Protein AF-A0A8B3N8M9-F1 (afdb_monomer_lite)

Sequence (71 aa):
TLLGVFRELDIVPSYWLDLLFPHQMSSTDEYIDLEKIPRSGRKLAPFVAPMAQGRAIYEEGARVERFKPGY

Structure (mmCIF, N/CA/C/O backbone):
data_AF-A0A8B3N8M9-F1
#
_entry.id   AF-A0A8B3N8M9-F1
#
loop_
_atom_site.group_PDB
_atom_site.id
_atom_site.type_symbol
_atom_site.label_atom_id
_atom_site.label_alt_id
_atom_site.label_comp_id
_atom_site.label_asym_id
_atom_site.label_entity_id
_atom_site.label_seq_id
_atom_site.pdbx_PDB_ins_code
_atom_site.Cartn_x
_atom_site.Cartn_y
_atom_site.Cartn_z
_atom_site.occupancy
_atom_site.B_iso_or_equiv
_atom_site.auth_seq_id
_atom_site.auth_comp_id
_atom_site.auth_asym_id
_atom_site.auth_atom_id
_atom_site.pdbx_PDB_model_num
ATOM 1 N N . THR A 1 1 ? 6.413 21.434 -16.614 1.00 65.12 1 THR A N 1
ATOM 2 C CA . THR A 1 1 ? 5.665 20.946 -15.430 1.00 65.12 1 THR A CA 1
ATOM 3 C C . THR A 1 1 ? 6.385 19.730 -14.864 1.00 65.12 1 THR A C 1
ATOM 5 O O . THR A 1 1 ? 6.930 18.963 -15.647 1.00 65.12 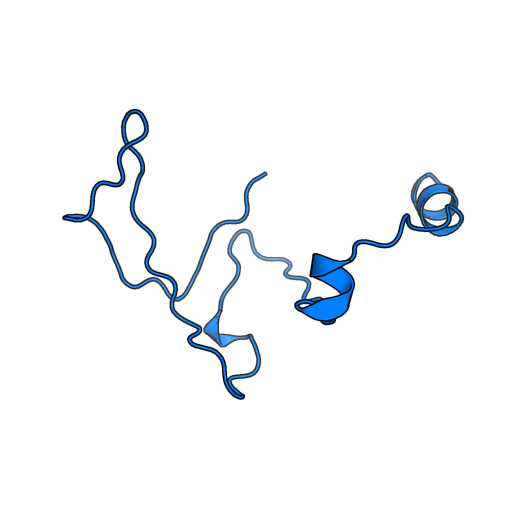1 THR A O 1
ATOM 8 N N . LEU A 1 2 ? 6.436 19.550 -13.536 1.00 76.00 2 LEU A N 1
ATOM 9 C CA . LEU A 1 2 ? 7.245 18.496 -12.878 1.00 76.00 2 LEU A CA 1
ATOM 10 C C . LEU A 1 2 ? 6.861 17.064 -13.296 1.00 76.00 2 LEU A C 1
ATOM 12 O O . LEU A 1 2 ? 7.716 16.192 -13.397 1.00 76.00 2 LEU A O 1
ATOM 16 N N . LE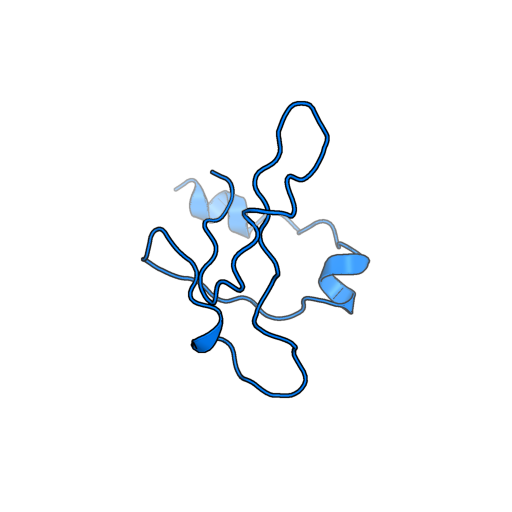U A 1 3 ? 5.583 16.842 -13.612 1.00 76.50 3 LEU A N 1
ATOM 17 C CA . LEU A 1 3 ? 5.072 15.548 -14.067 1.00 76.50 3 LEU A CA 1
ATOM 18 C C . LEU A 1 3 ? 5.659 15.098 -15.417 1.00 76.50 3 LEU A C 1
ATOM 20 O O . LEU A 1 3 ? 5.749 13.901 -15.661 1.00 76.50 3 LEU A O 1
ATOM 24 N N . GLY A 1 4 ? 6.044 16.038 -16.288 1.00 69.69 4 GLY A N 1
ATOM 25 C CA . GLY A 1 4 ? 6.676 15.718 -17.574 1.00 69.69 4 GLY A CA 1
ATOM 26 C C . GLY A 1 4 ? 8.065 15.111 -17.385 1.00 69.69 4 GLY A C 1
ATOM 27 O O . GLY A 1 4 ? 8.342 14.052 -17.927 1.00 69.69 4 GLY A O 1
ATOM 28 N N . VAL A 1 5 ? 8.872 15.717 -16.508 1.00 72.44 5 VAL A N 1
ATOM 29 C CA . VAL A 1 5 ? 10.225 15.246 -16.164 1.00 72.44 5 VAL A CA 1
ATOM 30 C C . VAL A 1 5 ? 10.184 13.869 -15.494 1.00 72.44 5 VAL A C 1
ATOM 32 O O . VAL A 1 5 ? 10.996 13.007 -15.803 1.00 72.44 5 VAL A O 1
ATOM 35 N N . PHE A 1 6 ? 9.207 13.624 -14.614 1.00 72.38 6 PHE A N 1
ATOM 36 C CA . PHE A 1 6 ? 9.048 12.321 -13.955 1.00 72.38 6 PHE A CA 1
ATOM 37 C C . PHE A 1 6 ? 8.760 11.175 -14.940 1.00 72.38 6 PHE A C 1
ATOM 39 O O . PHE A 1 6 ? 9.146 10.042 -14.685 1.00 72.38 6 PHE A O 1
ATOM 46 N N . ARG A 1 7 ? 8.086 11.459 -16.062 1.00 72.88 7 ARG A N 1
ATOM 47 C CA . ARG A 1 7 ? 7.723 10.453 -17.074 1.00 72.88 7 ARG A CA 1
ATOM 48 C C . ARG A 1 7 ? 8.842 10.152 -18.073 1.00 72.88 7 ARG A C 1
ATOM 50 O O . ARG A 1 7 ? 8.760 9.134 -18.744 1.00 72.88 7 ARG A O 1
ATOM 57 N N . GLU A 1 8 ? 9.834 11.034 -18.195 1.00 74.31 8 GLU A N 1
ATOM 58 C CA . GLU A 1 8 ? 10.988 10.867 -19.095 1.00 74.31 8 GLU A CA 1
ATOM 59 C C . GLU A 1 8 ? 12.132 10.063 -18.463 1.00 74.31 8 GLU A C 1
ATOM 61 O O . GLU A 1 8 ? 13.037 9.626 -19.168 1.00 74.31 8 GLU A O 1
ATOM 66 N N . LEU A 1 9 ? 12.107 9.866 -17.143 1.00 75.06 9 LEU A N 1
ATOM 67 C CA . LEU A 1 9 ? 13.088 9.035 -16.458 1.00 75.06 9 LEU A CA 1
ATOM 68 C C . LEU A 1 9 ? 12.777 7.555 -16.691 1.00 75.06 9 LEU A C 1
ATOM 70 O O . LEU A 1 9 ? 11.686 7.084 -16.368 1.00 75.06 9 LEU A O 1
ATOM 74 N N . ASP A 1 10 ? 13.769 6.822 -17.193 1.00 73.56 10 ASP A N 1
ATOM 75 C CA . ASP A 1 10 ? 13.699 5.369 -17.278 1.00 73.56 10 ASP A CA 1
ATOM 76 C C . ASP A 1 10 ? 13.531 4.771 -15.878 1.00 73.56 10 ASP A C 1
ATOM 78 O O . ASP A 1 10 ? 14.283 5.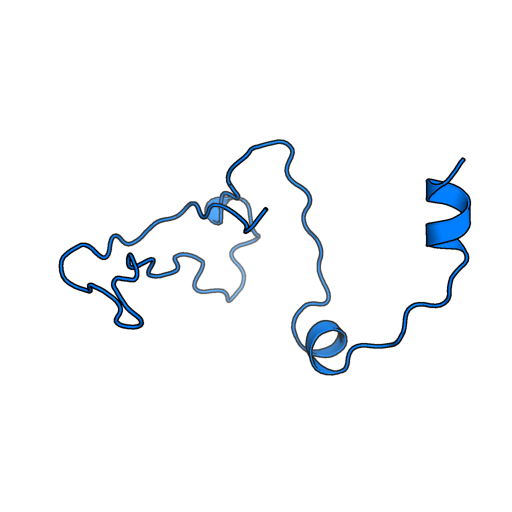052 -14.938 1.00 73.56 10 ASP A O 1
ATOM 82 N N . ILE A 1 11 ? 12.503 3.939 -15.744 1.00 74.25 11 ILE A N 1
ATOM 83 C CA . ILE A 1 11 ? 12.152 3.287 -14.489 1.00 74.25 11 ILE A CA 1
ATOM 84 C C . ILE A 1 11 ? 13.188 2.192 -14.235 1.00 74.25 11 ILE A C 1
ATOM 86 O O . ILE A 1 11 ? 13.403 1.324 -15.081 1.00 74.25 11 ILE A O 1
ATOM 90 N N . VAL A 1 12 ? 13.818 2.204 -13.059 1.00 79.75 12 VAL A N 1
ATOM 91 C CA . VAL A 1 12 ? 14.664 1.083 -12.634 1.00 79.75 12 VAL A CA 1
ATOM 92 C C . VAL A 1 12 ? 13.763 -0.149 -12.478 1.00 79.75 12 VAL A C 1
ATOM 94 O O . VAL A 1 12 ? 12.830 -0.097 -11.671 1.00 79.75 12 VAL A O 1
ATOM 97 N N . PRO A 1 13 ? 14.002 -1.242 -13.227 1.00 77.50 13 PRO A N 1
ATOM 98 C CA . PRO A 1 13 ? 13.146 -2.421 -13.173 1.00 77.50 13 PRO A CA 1
ATOM 99 C C . PRO A 1 13 ? 13.159 -3.034 -11.771 1.00 77.50 13 PRO A C 1
ATOM 101 O O . PRO A 1 13 ? 14.199 -3.091 -11.104 1.00 77.50 13 PRO A O 1
ATOM 104 N N . SER A 1 14 ? 11.998 -3.504 -11.322 1.00 84.25 14 SER A N 1
ATOM 105 C CA . SER A 1 14 ? 11.815 -4.082 -9.994 1.00 84.25 14 SER A CA 1
ATOM 106 C C . SER A 1 14 ? 11.384 -5.527 -10.142 1.00 84.25 14 SER A C 1
ATOM 108 O O . SER A 1 14 ? 10.210 -5.822 -10.345 1.00 84.25 14 SER A O 1
ATOM 110 N N . TYR A 1 15 ? 12.340 -6.441 -9.972 1.00 84.19 15 TYR A N 1
ATOM 111 C CA . TYR A 1 15 ? 12.139 -7.872 -10.199 1.00 84.19 15 TYR A CA 1
ATOM 112 C C . TYR A 1 15 ? 10.839 -8.425 -9.585 1.00 84.19 15 TYR A C 1
ATOM 114 O O . TYR A 1 15 ? 10.081 -9.122 -10.253 1.00 84.19 15 TYR A O 1
ATOM 122 N N . TRP A 1 16 ? 10.546 -8.095 -8.322 1.00 85.94 16 TRP A N 1
ATOM 123 C CA . TRP A 1 16 ? 9.358 -8.611 -7.634 1.00 85.94 16 TRP A CA 1
ATOM 124 C C . TRP A 1 16 ? 8.054 -7.953 -8.081 1.00 85.94 16 TRP A C 1
ATOM 126 O O . TRP A 1 16 ? 7.031 -8.634 -8.165 1.00 85.94 16 TRP A O 1
ATOM 136 N N . LEU A 1 17 ? 8.074 -6.644 -8.343 1.00 85.12 17 LEU A N 1
ATOM 137 C CA . LEU A 1 17 ? 6.876 -5.919 -8.766 1.00 85.12 17 LEU A CA 1
ATOM 138 C C . LEU A 1 17 ? 6.505 -6.295 -10.199 1.00 85.12 17 LEU A C 1
ATOM 140 O O . LEU A 1 17 ? 5.341 -6.585 -10.464 1.00 85.12 17 LEU A O 1
ATOM 144 N N . ASP A 1 18 ? 7.506 -6.402 -11.069 1.00 85.19 18 ASP A N 1
ATOM 145 C CA . ASP A 1 18 ? 7.335 -6.772 -12.472 1.00 85.19 18 ASP A CA 1
ATOM 146 C C . ASP A 1 18 ? 6.822 -8.217 -12.608 1.00 85.19 18 ASP A C 1
ATOM 148 O O . ASP A 1 18 ? 5.999 -8.509 -13.475 1.00 85.19 18 ASP A O 1
ATOM 152 N N . LEU A 1 19 ? 7.258 -9.121 -11.720 1.00 84.69 19 LEU A N 1
ATOM 153 C CA . LEU A 1 19 ? 6.845 -10.527 -11.731 1.00 84.69 19 LEU A CA 1
ATOM 154 C C . LEU A 1 19 ? 5.447 -10.763 -11.133 1.00 84.69 19 LEU A C 1
ATOM 156 O O . LEU A 1 19 ? 4.681 -11.563 -11.668 1.00 84.69 19 LEU A O 1
ATOM 160 N N . LEU A 1 20 ? 5.128 -10.137 -9.992 1.00 83.81 20 LEU A N 1
ATOM 161 C CA . LEU A 1 20 ? 3.955 -10.502 -9.178 1.00 83.81 20 LEU A CA 1
ATOM 162 C C . LEU A 1 20 ? 2.838 -9.450 -9.175 1.00 83.81 20 LEU A C 1
ATOM 164 O O . LEU A 1 20 ? 1.689 -9.786 -8.877 1.00 83.81 20 LEU A O 1
ATOM 168 N N . PHE A 1 21 ? 3.145 -8.195 -9.509 1.00 84.94 21 PHE A N 1
ATOM 169 C CA . PHE A 1 21 ? 2.213 -7.068 -9.421 1.00 84.94 21 PHE A CA 1
ATOM 170 C C . PHE A 1 21 ? 2.149 -6.248 -10.726 1.00 84.94 21 PHE A C 1
ATOM 172 O O . PHE A 1 21 ? 2.306 -5.029 -10.692 1.00 84.94 21 PHE A O 1
ATOM 179 N N . PRO A 1 22 ? 1.835 -6.866 -11.883 1.00 84.69 22 PRO A N 1
ATOM 180 C CA . PRO A 1 22 ? 1.845 -6.180 -13.181 1.00 84.69 22 PRO A CA 1
ATOM 181 C C . PRO A 1 22 ? 0.656 -5.225 -13.400 1.00 84.69 22 PRO A C 1
ATOM 183 O O . PRO A 1 22 ? 0.536 -4.606 -14.455 1.00 84.69 22 PRO A O 1
ATOM 186 N N . HIS A 1 23 ? -0.275 -5.139 -12.447 1.00 82.62 23 HIS A N 1
ATOM 187 C CA . HIS A 1 23 ? -1.511 -4.377 -12.587 1.00 82.62 23 HIS A CA 1
ATOM 188 C C . HIS A 1 23 ? -1.566 -3.229 -11.590 1.00 82.62 23 HIS A C 1
AT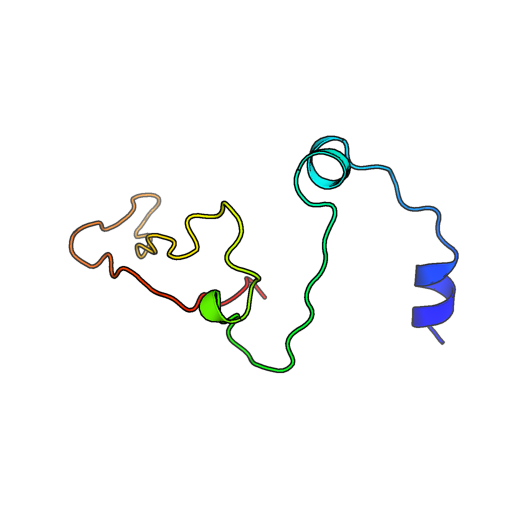OM 190 O O . HIS A 1 23 ? -1.282 -3.408 -10.407 1.00 82.62 23 HIS A O 1
ATOM 196 N N . GLN A 1 24 ? -2.047 -2.082 -12.062 1.00 83.56 24 GLN A N 1
ATOM 197 C CA . GLN A 1 24 ? -2.257 -0.893 -11.253 1.00 83.56 24 GLN A CA 1
ATOM 198 C C . GLN A 1 24 ? -3.749 -0.556 -11.171 1.00 83.56 24 GLN A C 1
ATOM 200 O O . GLN A 1 24 ? -4.475 -0.633 -12.160 1.00 83.56 24 GLN A O 1
ATOM 205 N N . MET A 1 25 ? -4.190 -0.148 -9.982 1.00 82.31 25 MET A N 1
ATOM 206 C CA . MET A 1 25 ? -5.498 0.450 -9.733 1.00 82.31 25 MET A CA 1
ATOM 207 C C . MET A 1 25 ? -5.271 1.801 -9.056 1.00 82.31 25 MET A C 1
ATOM 209 O O . MET A 1 25 ? -4.484 1.900 -8.117 1.00 82.31 25 MET A O 1
ATOM 213 N N . SER A 1 26 ? -5.975 2.830 -9.515 1.00 84.56 26 SER A N 1
ATOM 214 C CA . SER A 1 26 ? -6.003 4.138 -8.864 1.00 84.56 26 SER A CA 1
ATOM 215 C C . SER A 1 26 ? -7.375 4.366 -8.231 1.00 84.56 26 SER A C 1
ATOM 217 O O . SER A 1 26 ? -8.394 4.041 -8.837 1.00 84.56 26 SER A O 1
ATOM 219 N N . SER A 1 27 ? -7.389 4.911 -7.014 1.00 80.94 27 SER A N 1
ATOM 220 C CA . SER A 1 27 ? -8.597 5.301 -6.278 1.00 80.94 27 SER A CA 1
ATOM 221 C C . SER A 1 27 ? -8.555 6.798 -5.990 1.00 80.94 27 SER A C 1
ATOM 223 O O . SER A 1 27 ? -7.474 7.361 -5.819 1.00 80.94 27 SER A O 1
ATOM 225 N N . THR A 1 28 ? -9.721 7.433 -5.929 1.00 86.62 28 THR A N 1
ATOM 226 C CA . THR A 1 28 ? -9.877 8.810 -5.435 1.00 86.62 28 THR A CA 1
ATOM 227 C C . THR A 1 28 ? -10.239 8.865 -3.951 1.00 86.62 28 THR A C 1
ATOM 229 O O . THR A 1 28 ? -10.234 9.946 -3.369 1.00 86.62 28 THR A O 1
ATOM 232 N N . ASP A 1 29 ? -10.564 7.718 -3.353 1.00 83.06 29 ASP A N 1
ATOM 233 C CA . ASP A 1 29 ? -10.973 7.598 -1.955 1.00 83.06 29 ASP A CA 1
ATOM 234 C C . ASP A 1 29 ? -9.751 7.429 -1.033 1.00 83.06 29 ASP A C 1
ATOM 236 O O . ASP A 1 29 ? -8.731 6.869 -1.434 1.00 83.06 29 ASP A O 1
ATOM 240 N N . GLU A 1 30 ? -9.870 7.861 0.230 1.00 82.06 30 GLU A N 1
ATOM 241 C CA . GLU A 1 30 ? -8.823 7.686 1.258 1.00 82.06 30 GLU A CA 1
ATOM 242 C C . GLU A 1 30 ? -8.522 6.203 1.539 1.00 82.06 30 GLU A C 1
ATOM 244 O O . GLU A 1 30 ? -7.406 5.843 1.908 1.00 82.06 30 GLU A O 1
ATOM 249 N N . TYR A 1 31 ? -9.518 5.336 1.354 1.00 82.62 31 TYR A N 1
ATOM 250 C CA . TYR A 1 31 ? -9.411 3.895 1.549 1.00 82.62 31 TYR A CA 1
ATOM 251 C C . TYR A 1 31 ? -9.425 3.171 0.204 1.00 82.62 31 TYR A C 1
ATOM 253 O O . TYR A 1 31 ? -10.084 3.589 -0.750 1.00 82.62 31 TYR A O 1
ATOM 261 N N . ILE A 1 32 ? -8.735 2.036 0.145 1.00 81.00 32 ILE A N 1
ATOM 262 C CA . ILE A 1 32 ? -8.799 1.123 -0.992 1.00 81.00 32 ILE A CA 1
ATOM 263 C C . ILE A 1 32 ? -9.767 -0.012 -0.656 1.00 81.00 32 ILE A C 1
ATOM 265 O O . ILE A 1 32 ? -9.505 -0.824 0.235 1.00 81.00 32 ILE A O 1
ATOM 269 N N . ASP A 1 33 ? -10.878 -0.067 -1.393 1.00 75.94 33 ASP A N 1
ATOM 270 C CA . ASP A 1 33 ? -11.847 -1.163 -1.341 1.00 75.94 33 ASP A CA 1
ATOM 271 C C . ASP A 1 33 ? -11.346 -2.351 -2.165 1.00 75.94 33 ASP A C 1
ATOM 273 O O . ASP A 1 33 ? -11.255 -2.293 -3.395 1.00 75.94 33 ASP A O 1
ATOM 277 N N . LEU A 1 34 ? -11.073 -3.465 -1.497 1.00 73.44 34 LEU A N 1
ATOM 278 C CA . LEU A 1 34 ? -10.547 -4.665 -2.140 1.00 73.44 34 LEU A CA 1
ATOM 279 C C . LEU A 1 34 ? -11.629 -5.449 -2.886 1.00 73.44 34 LEU A C 1
ATOM 281 O O . LEU A 1 34 ? -11.305 -6.213 -3.791 1.00 73.44 34 LEU A O 1
ATOM 285 N N . GLU A 1 35 ? -12.909 -5.214 -2.581 1.00 66.25 35 GLU A N 1
ATOM 286 C CA . GLU A 1 35 ? -14.035 -5.750 -3.358 1.00 66.25 35 GLU A CA 1
ATOM 287 C C . GLU A 1 35 ? -14.057 -5.246 -4.805 1.00 66.25 35 GLU A C 1
ATOM 289 O O . GLU A 1 35 ? -14.523 -5.953 -5.699 1.00 66.25 35 GLU A O 1
ATOM 294 N N . LYS A 1 36 ? -13.536 -4.035 -5.047 1.00 65.31 36 LYS A N 1
ATOM 295 C CA . LYS A 1 36 ? -13.472 -3.425 -6.382 1.00 65.31 36 LYS A CA 1
ATOM 296 C C . LYS A 1 36 ? -12.358 -4.034 -7.248 1.00 65.31 36 LYS A C 1
ATOM 298 O O . LYS A 1 36 ? -12.311 -3.776 -8.449 1.00 65.31 36 LYS A O 1
ATOM 303 N N . ILE A 1 37 ? -11.471 -4.852 -6.670 1.00 67.50 37 ILE A N 1
ATOM 304 C CA . ILE A 1 37 ? -10.406 -5.549 -7.399 1.00 67.50 37 ILE A CA 1
ATOM 305 C C . ILE A 1 37 ? -10.981 -6.840 -8.012 1.00 67.50 37 ILE A C 1
ATOM 307 O O . ILE A 1 37 ? -11.629 -7.614 -7.303 1.00 67.50 37 ILE A O 1
ATOM 311 N N . PRO A 1 38 ? -10.739 -7.130 -9.307 1.00 62.25 38 PRO A N 1
ATOM 312 C CA . PRO A 1 38 ? -11.265 -8.324 -9.965 1.00 62.25 38 PRO A CA 1
ATOM 313 C C . PRO A 1 38 ? -10.959 -9.613 -9.183 1.00 62.25 38 PRO A C 1
ATOM 315 O O . PRO A 1 38 ? -9.805 -9.934 -8.899 1.00 62.25 38 PRO A O 1
ATOM 318 N N . ARG A 1 39 ? -12.017 -10.367 -8.852 1.00 57.69 39 ARG A N 1
ATOM 319 C CA . ARG A 1 39 ? -12.010 -11.546 -7.961 1.00 57.69 39 ARG A CA 1
ATOM 320 C C . ARG A 1 39 ? -11.233 -12.769 -8.458 1.00 57.69 39 ARG A C 1
ATOM 322 O O . ARG A 1 39 ? -11.116 -13.734 -7.705 1.00 57.69 39 ARG A O 1
ATOM 329 N N . SER A 1 40 ? -10.724 -12.789 -9.689 1.00 57.19 40 SER A N 1
ATOM 330 C CA . SER A 1 40 ? -10.112 -13.997 -10.253 1.00 57.19 40 SER A CA 1
ATOM 331 C C . SER A 1 40 ? -8.837 -14.388 -9.487 1.00 57.19 40 SER A C 1
ATOM 333 O O . SER A 1 40 ? -7.774 -13.799 -9.681 1.00 57.19 40 SER A O 1
ATOM 335 N N . GLY A 1 41 ? -8.954 -15.389 -8.609 1.00 53.81 41 GLY A N 1
ATOM 336 C CA . GLY A 1 41 ? -7.829 -16.086 -7.979 1.00 53.81 41 GLY A CA 1
ATOM 337 C C . GLY A 1 41 ? -7.179 -15.414 -6.763 1.00 53.81 41 GLY A C 1
ATOM 338 O O . GLY A 1 41 ? -6.132 -15.886 -6.329 1.00 53.81 41 GLY A O 1
ATOM 339 N N . ARG A 1 42 ? -7.749 -14.344 -6.188 1.00 59.91 42 ARG A N 1
ATOM 340 C CA . ARG A 1 42 ? -7.129 -13.619 -5.058 1.00 59.91 42 ARG A CA 1
ATOM 341 C C . ARG A 1 42 ? -7.971 -13.709 -3.788 1.00 59.91 42 ARG A C 1
ATOM 343 O O . ARG A 1 42 ? -9.171 -13.448 -3.803 1.00 59.91 42 ARG A O 1
ATOM 350 N N . LYS A 1 43 ? -7.336 -14.029 -2.655 1.00 57.22 43 LYS A N 1
ATOM 351 C CA . LYS A 1 43 ? -7.944 -13.864 -1.326 1.00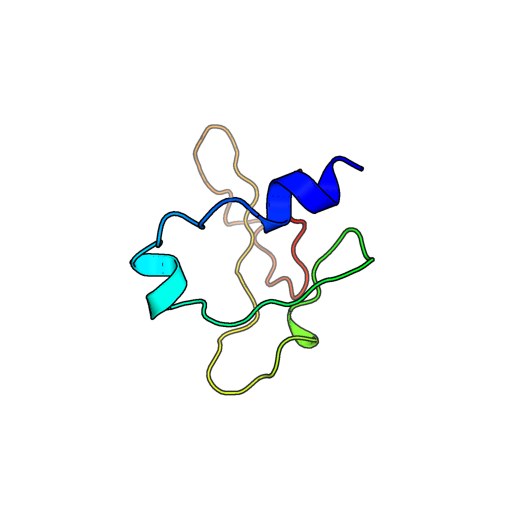 57.22 43 LYS A CA 1
ATOM 352 C C . LYS A 1 43 ? -7.944 -12.366 -0.997 1.00 57.22 43 LYS A C 1
ATOM 354 O O . LYS A 1 43 ? -6.960 -11.847 -0.493 1.00 57.22 43 LYS A O 1
ATOM 359 N N . LEU A 1 44 ? -9.034 -11.680 -1.344 1.00 61.75 44 LEU A N 1
ATOM 360 C CA . LEU A 1 44 ? -9.137 -10.211 -1.306 1.00 61.75 44 LEU A CA 1
ATOM 361 C C . LEU A 1 44 ? -9.371 -9.609 0.087 1.00 61.75 44 LEU A C 1
ATOM 363 O O . LEU A 1 44 ? -9.346 -8.398 0.219 1.00 61.75 44 LEU A O 1
ATOM 367 N N . ALA A 1 45 ? -9.599 -10.420 1.120 1.00 60.91 45 ALA A N 1
ATOM 368 C CA . ALA A 1 45 ? -9.816 -9.921 2.476 1.00 60.91 45 ALA A CA 1
ATOM 369 C C . ALA A 1 45 ? -8.540 -10.112 3.319 1.00 60.91 45 ALA A C 1
ATOM 371 O O . ALA A 1 45 ? -8.315 -11.232 3.804 1.00 60.91 45 ALA A O 1
ATOM 372 N N . PRO A 1 46 ? -7.686 -9.080 3.467 1.00 62.56 46 PRO A N 1
ATOM 373 C CA . PRO A 1 46 ? -6.546 -9.114 4.360 1.00 62.56 46 PRO A CA 1
ATOM 374 C C . PRO A 1 46 ? -7.037 -9.144 5.804 1.00 62.56 46 PRO A C 1
ATOM 376 O O . PRO A 1 46 ? -8.060 -8.565 6.171 1.00 62.56 46 PRO A O 1
ATOM 379 N N . PHE A 1 47 ? -6.277 -9.840 6.634 1.00 63.25 47 PHE A N 1
ATOM 380 C CA . PHE A 1 47 ? -6.401 -9.701 8.071 1.00 63.25 47 PHE A CA 1
ATOM 381 C C . PHE A 1 47 ? -5.581 -8.479 8.479 1.00 63.25 47 PHE A C 1
ATOM 383 O O . PHE A 1 47 ? -4.365 -8.463 8.276 1.00 63.25 47 PHE A O 1
ATOM 390 N N . VAL A 1 48 ? -6.247 -7.449 8.995 1.00 60.94 48 VAL A N 1
ATOM 391 C CA . VAL A 1 48 ? -5.592 -6.229 9.472 1.00 60.94 48 VAL A CA 1
ATOM 392 C C . VAL A 1 48 ? -5.636 -6.264 10.991 1.00 60.94 48 VAL A C 1
ATOM 394 O O . VAL A 1 48 ? -6.714 -6.294 11.579 1.00 60.94 48 VAL A O 1
ATOM 397 N N . ALA A 1 49 ? -4.463 -6.281 11.617 1.00 69.38 49 ALA A N 1
ATOM 398 C CA . ALA A 1 49 ? -4.320 -6.217 13.064 1.00 69.38 49 ALA A CA 1
ATOM 399 C C . ALA A 1 49 ? -3.572 -4.935 13.451 1.00 69.38 49 ALA A C 1
ATOM 401 O O . ALA A 1 49 ? -2.560 -4.617 12.813 1.00 69.38 49 ALA A O 1
ATOM 402 N N . PRO A 1 50 ? -4.026 -4.204 14.483 1.00 65.75 50 PRO A N 1
ATOM 403 C CA . PRO A 1 50 ? -3.272 -3.078 15.005 1.00 65.75 50 PRO A CA 1
ATOM 404 C C . PRO A 1 50 ? -1.932 -3.563 15.573 1.00 65.75 50 PRO A C 1
ATOM 406 O O . PRO A 1 50 ? -1.832 -4.629 16.186 1.00 65.75 50 PRO A O 1
ATOM 409 N N . MET A 1 51 ? 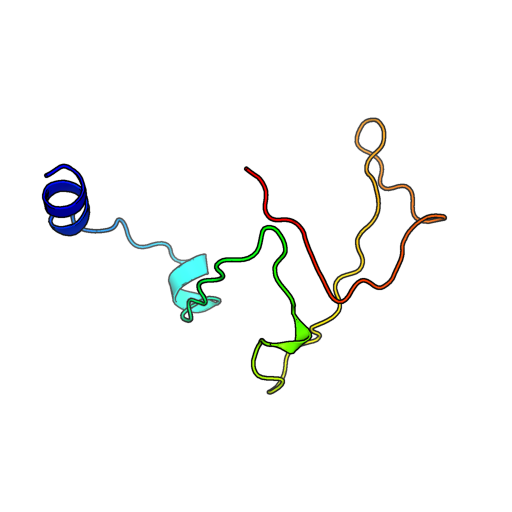-0.878 -2.780 15.347 1.00 72.38 51 MET A N 1
ATOM 410 C CA . MET A 1 51 ? 0.444 -3.049 15.907 1.00 72.38 51 MET A CA 1
ATOM 411 C C . MET A 1 51 ? 0.638 -2.236 17.186 1.00 72.38 51 MET A C 1
ATOM 413 O O . MET A 1 51 ? 0.543 -1.011 17.156 1.00 72.38 51 MET A O 1
ATOM 417 N N . ALA A 1 52 ? 0.996 -2.898 18.285 1.00 71.19 52 ALA A N 1
ATOM 418 C CA . ALA A 1 52 ? 1.484 -2.251 19.498 1.00 71.19 52 ALA A CA 1
ATOM 419 C C . ALA A 1 52 ? 2.928 -2.689 19.762 1.00 71.19 52 ALA A C 1
ATOM 421 O O . ALA A 1 52 ? 3.209 -3.876 19.919 1.00 71.19 52 ALA A O 1
ATOM 422 N N . GLN A 1 53 ? 3.859 -1.727 19.780 1.00 72.06 53 GLN A N 1
ATOM 423 C CA . GLN A 1 53 ? 5.280 -1.945 20.106 1.00 72.06 53 GLN A CA 1
ATOM 424 C C . GLN A 1 53 ? 5.933 -3.130 19.353 1.00 72.06 53 GLN A C 1
ATOM 426 O O . GLN A 1 53 ? 6.670 -3.925 19.930 1.00 72.06 53 GLN A O 1
ATOM 431 N N . GLY A 1 54 ? 5.647 -3.272 18.053 1.00 73.94 54 GLY A N 1
ATOM 432 C CA . GLY A 1 54 ? 6.223 -4.332 17.211 1.00 73.94 54 GLY A CA 1
ATOM 433 C C . GLY A 1 54 ? 5.540 -5.700 17.320 1.00 73.94 54 GLY A C 1
ATOM 434 O O . GLY A 1 54 ? 6.014 -6.662 16.718 1.00 73.94 54 GLY A O 1
ATOM 435 N N . ARG A 1 55 ? 4.424 -5.809 18.051 1.00 71.06 55 ARG A N 1
ATOM 436 C CA . ARG A 1 55 ? 3.581 -7.011 18.098 1.00 71.06 55 ARG A CA 1
ATOM 437 C C . ARG A 1 55 ? 2.200 -6.707 17.529 1.00 71.06 55 ARG A C 1
ATOM 439 O O . ARG A 1 55 ? 1.605 -5.680 17.847 1.00 71.06 55 ARG A O 1
ATOM 446 N N . ALA A 1 56 ? 1.695 -7.604 16.689 1.00 65.56 56 ALA A N 1
ATOM 447 C CA . ALA A 1 56 ? 0.316 -7.539 16.224 1.00 65.56 56 ALA A CA 1
ATOM 448 C C . ALA A 1 56 ? -0.635 -7.937 17.364 1.00 65.56 56 ALA A C 1
ATOM 450 O O . ALA A 1 56 ? -0.431 -8.969 18.009 1.00 65.56 56 ALA A O 1
ATOM 451 N N . ILE A 1 57 ? -1.665 -7.129 17.604 1.00 69.06 57 ILE A N 1
ATOM 452 C CA . ILE A 1 57 ? -2.758 -7.449 18.524 1.00 69.06 57 ILE A CA 1
ATOM 453 C C . ILE A 1 57 ? -3.808 -8.225 17.723 1.00 69.06 57 ILE A C 1
ATOM 455 O O . ILE A 1 57 ? -4.543 -7.658 16.920 1.00 69.06 57 ILE A O 1
ATOM 459 N N . TYR A 1 58 ? -3.848 -9.546 17.907 1.00 60.19 58 TYR A N 1
ATOM 460 C CA . TYR A 1 58 ? -4.735 -10.428 17.139 1.00 60.19 58 TYR A CA 1
ATOM 461 C C . TYR A 1 58 ? -6.184 -10.441 17.650 1.00 60.19 58 TYR A C 1
ATOM 463 O O . TYR A 1 58 ? -7.083 -10.730 16.866 1.00 60.19 58 TYR A O 1
ATOM 471 N N . GLU A 1 59 ? -6.420 -10.112 18.926 1.00 61.34 59 GLU A N 1
ATOM 472 C CA . GLU A 1 59 ? -7.763 -10.099 19.537 1.00 61.34 59 GLU A CA 1
ATOM 473 C C . GLU A 1 59 ? -8.689 -9.037 18.920 1.00 61.34 59 GLU A C 1
ATOM 475 O O . GLU A 1 59 ? -9.901 -9.224 18.879 1.00 61.34 59 GLU A O 1
ATOM 480 N N . GLU A 1 60 ? -8.117 -7.967 18.362 1.00 58.03 60 GLU A N 1
ATOM 481 C CA . GLU A 1 60 ? -8.839 -6.890 17.666 1.00 58.03 60 GLU A CA 1
ATOM 482 C C . GLU A 1 60 ? -8.804 -7.038 16.135 1.00 58.03 60 GLU A C 1
ATOM 484 O O . GLU A 1 60 ? -9.220 -6.143 15.395 1.00 58.03 60 GLU A O 1
ATOM 489 N N . GLY A 1 61 ? -8.286 -8.158 15.629 1.00 55.84 61 GLY A N 1
ATOM 490 C CA . GLY A 1 61 ? -8.143 -8.382 14.199 1.00 55.84 61 GLY A CA 1
ATOM 491 C C . GLY A 1 61 ? -9.488 -8.595 13.512 1.00 55.84 61 GLY A C 1
ATOM 492 O O . GLY A 1 61 ? -10.074 -9.676 13.578 1.00 55.84 61 GLY A O 1
ATOM 493 N N . ALA A 1 62 ? -9.967 -7.579 12.801 1.00 56.62 62 ALA A N 1
ATOM 494 C CA . ALA A 1 62 ? -11.139 -7.695 11.946 1.00 56.62 62 ALA A CA 1
ATOM 495 C C . ALA A 1 62 ? -10.738 -8.187 10.545 1.00 56.62 62 ALA A C 1
ATOM 497 O O . ALA A 1 62 ? -9.693 -7.828 9.996 1.00 56.62 62 ALA A O 1
ATOM 498 N N . ARG A 1 63 ? -11.593 -9.008 9.926 1.00 58.50 63 ARG A N 1
ATOM 499 C CA . ARG A 1 63 ? -11.507 -9.284 8.488 1.00 58.50 63 ARG A CA 1
ATOM 500 C C . ARG A 1 63 ? -12.057 -8.055 7.769 1.00 58.50 63 ARG A C 1
ATOM 502 O O . ARG A 1 63 ? -13.267 -7.854 7.768 1.00 58.50 63 ARG A O 1
ATOM 509 N N . VAL A 1 64 ? -11.178 -7.223 7.217 1.00 63.59 64 VAL A N 1
ATOM 510 C CA . VAL A 1 64 ? -11.570 -5.940 6.618 1.00 63.59 64 VAL A CA 1
ATOM 511 C C . VAL A 1 64 ? -11.466 -6.031 5.101 1.00 63.59 64 VAL A C 1
ATOM 513 O O . VAL A 1 64 ? -10.481 -6.521 4.554 1.00 63.59 64 VAL A O 1
ATOM 516 N N . GLU A 1 65 ? -12.496 -5.556 4.412 1.00 67.00 65 GLU A N 1
ATOM 517 C CA . GLU A 1 65 ? -12.546 -5.486 2.943 1.00 67.00 65 GLU A CA 1
ATOM 518 C C . GLU A 1 65 ? -11.987 -4.161 2.401 1.00 67.00 65 GLU A C 1
ATOM 520 O O . GLU A 1 65 ? -11.911 -3.952 1.191 1.00 67.00 65 GLU A O 1
ATOM 525 N N . ARG A 1 66 ? -11.562 -3.274 3.305 1.00 72.25 66 ARG A N 1
ATOM 526 C CA . ARG A 1 66 ? -11.000 -1.952 3.029 1.00 72.25 66 ARG A CA 1
ATOM 527 C C . ARG A 1 66 ? -9.686 -1.802 3.771 1.00 72.25 66 ARG A C 1
ATOM 529 O O . ARG A 1 66 ? -9.605 -2.158 4.946 1.00 72.25 66 ARG A O 1
ATOM 536 N N . PHE A 1 67 ? -8.674 -1.247 3.121 1.00 80.38 67 PHE A N 1
ATOM 537 C CA . PHE A 1 67 ? -7.422 -0.900 3.788 1.00 80.38 67 PHE A CA 1
ATOM 538 C C . PHE A 1 67 ? -7.067 0.562 3.537 1.00 80.38 67 PHE A C 1
ATOM 540 O O . PHE A 1 67 ? -7.352 1.107 2.471 1.00 80.38 67 PHE A O 1
ATOM 547 N N . LYS A 1 68 ? -6.446 1.200 4.531 1.00 83.88 68 LYS A N 1
ATOM 548 C CA . LYS A 1 68 ? -5.897 2.548 4.393 1.00 83.88 68 LYS A CA 1
ATOM 549 C C . LYS A 1 68 ? -4.439 2.439 3.925 1.00 83.88 68 LYS A C 1
ATOM 551 O O . LYS A 1 68 ? -3.654 1.796 4.625 1.00 83.88 68 LYS A O 1
ATOM 556 N N . PRO A 1 69 ? -4.068 2.992 2.759 1.00 83.56 69 PRO A N 1
ATOM 557 C CA . PRO A 1 69 ? -2.679 3.014 2.315 1.00 83.56 69 PRO A CA 1
ATOM 558 C C . PRO A 1 69 ? -1.833 3.903 3.238 1.00 83.56 69 PRO A C 1
ATOM 560 O O . PRO A 1 69 ? -2.335 4.859 3.831 1.00 83.56 69 PRO A O 1
ATOM 563 N N . GLY A 1 70 ? -0.547 3.571 3.371 1.00 79.75 70 GLY A N 1
ATOM 564 C CA . GLY A 1 70 ? 0.409 4.415 4.086 1.00 79.75 70 GLY A CA 1
ATOM 565 C C . GLY A 1 70 ? 0.645 5.708 3.312 1.00 79.75 70 GLY A C 1
ATOM 566 O O . GLY A 1 70 ? 1.012 5.649 2.139 1.00 79.75 70 GLY A O 1
ATOM 567 N N . TYR A 1 71 ? 0.416 6.839 3.973 1.00 47.38 71 TYR A N 1
ATOM 568 C CA . TYR A 1 71 ? 0.715 8.187 3.493 1.00 47.38 71 TYR A CA 1
ATOM 569 C C . TYR A 1 71 ? 1.737 8.843 4.414 1.00 47.38 71 TYR A C 1
ATOM 571 O O . TYR A 1 71 ? 1.614 8.640 5.646 1.00 47.38 71 TYR A O 1
#

Secondary structure (DSSP, 8-state):
-HHHHHHHSPPPP-HHHHHH-------SSSSEEGGGS--TT-----EE--EETTEE--TT-EE-SEEPPP-

Radius of gyration: 16.52 Å; chains: 1; bounding box: 29×37×39 Å

pLDDT: mean 72.06, std 9.98, range [47.38, 86.62]

Foldseek 3Di:
DVVVVVVPDDDDDDVCCVPPPVDDDDDPDQKDQLVPPDPPPDPQFDFDFDDDPNDGDNVPTDRDRIDGDDD